Protein AF-A0A957UCE1-F1 (afdb_monomer)

Sequence (143 aa):
PIEEGKADITSLYNTIYLREQGVDPETMEAHYAGFLSEALRSIRFGPASAYGLIRSAAWNYFVEKEALVFDASVGKFHVDMEKMPQAVEDLMVTILTIEGEGDADAAKAFLDQYSYVPADLQALLDQANATVPVEFVPMYATQ

Secondary structure (DSSP, 8-state):
-HHHHHHHHHHHHHHHHHHHTTS--S-HHHHHHHHHHHHHHHHTT-TT-HHHHHHHHHHHHHHHTTSEEEETTTTEEEE-TTTHHHHHHHHHHHHHHHHHHT-HHHHHHHHHHH----HHHHHHHHHHHTTS-SS----PPP-

Radius of gyration: 16.25 Å; Cα contacts (8 Å, |Δi|>4): 138; chains: 1; bounding box: 50×40×39 Å

Structure (mmCIF, N/CA/C/O backbone):
data_AF-A0A957UCE1-F1
#
_entry.id   AF-A0A957UCE1-F1
#
loop_
_atom_site.group_PDB
_atom_site.id
_atom_site.type_symbol
_atom_site.label_atom_id
_atom_site.label_alt_id
_atom_site.label_comp_id
_atom_site.label_asym_id
_atom_site.label_entity_id
_atom_site.label_seq_id
_atom_site.pdbx_PDB_ins_code
_atom_site.Cartn_x
_atom_site.Cartn_y
_atom_site.Cartn_z
_atom_site.occupancy
_atom_site.B_iso_or_equiv
_atom_site.auth_seq_id
_atom_site.auth_comp_id
_atom_site.auth_asym_id
_atom_site.auth_atom_id
_atom_site.pdbx_PDB_model_num
ATOM 1 N N . PRO A 1 1 ? 2.264 -11.089 7.548 1.00 90.62 1 PRO A N 1
ATOM 2 C CA . PRO A 1 1 ? 1.918 -10.110 6.487 1.00 90.62 1 PRO A CA 1
ATOM 3 C C . PRO A 1 1 ? 0.779 -9.177 6.898 1.00 90.62 1 PRO A C 1
ATOM 5 O O . PRO A 1 1 ? 0.947 -7.976 6.775 1.00 90.62 1 PRO A O 1
ATOM 8 N N . ILE A 1 2 ? -0.333 -9.721 7.413 1.00 96.50 2 ILE A N 1
ATOM 9 C CA . ILE A 1 2 ? -1.522 -8.935 7.787 1.00 96.50 2 ILE A CA 1
ATOM 10 C C . ILE A 1 2 ? -1.198 -7.797 8.776 1.00 96.50 2 ILE A C 1
ATOM 12 O O . ILE A 1 2 ? -1.516 -6.660 8.456 1.00 96.50 2 ILE A O 1
ATOM 16 N N . GLU A 1 3 ? -0.461 -8.066 9.863 1.00 96.50 3 GLU A N 1
ATOM 17 C CA . GLU A 1 3 ? -0.068 -7.042 10.859 1.00 96.50 3 GLU A CA 1
ATOM 18 C C . GLU A 1 3 ? 0.635 -5.823 10.242 1.00 96.50 3 GLU A C 1
ATOM 20 O O . GLU A 1 3 ? 0.300 -4.683 10.550 1.00 96.50 3 GLU A O 1
ATOM 25 N N . GLU A 1 4 ? 1.582 -6.053 9.331 1.00 94.06 4 GLU A N 1
ATOM 26 C CA . GLU A 1 4 ? 2.282 -4.969 8.630 1.00 94.06 4 GLU A CA 1
ATOM 27 C C . GLU A 1 4 ? 1.309 -4.153 7.765 1.00 94.06 4 GLU A C 1
ATOM 29 O O . GLU A 1 4 ? 1.305 -2.925 7.798 1.00 94.06 4 GLU A O 1
ATOM 34 N N . GLY A 1 5 ? 0.407 -4.837 7.051 1.00 95.94 5 GLY A N 1
ATOM 35 C CA . GLY A 1 5 ? -0.647 -4.185 6.270 1.00 95.94 5 GLY A CA 1
ATOM 36 C C . GLY A 1 5 ? -1.597 -3.375 7.135 1.00 95.94 5 GLY A C 1
ATOM 37 O O . GLY A 1 5 ? -1.971 -2.272 6.748 1.00 95.94 5 GLY A O 1
ATOM 38 N N . LYS A 1 6 ? -1.949 -3.876 8.325 1.00 97.69 6 LYS A N 1
ATOM 39 C CA . LYS A 1 6 ? -2.739 -3.111 9.287 1.00 97.69 6 LYS A CA 1
ATOM 40 C C . LYS A 1 6 ? -2.007 -1.828 9.637 1.00 97.69 6 LYS A C 1
ATOM 42 O O . LYS A 1 6 ? -2.601 -0.759 9.520 1.00 97.69 6 LYS A O 1
ATOM 47 N N . ALA A 1 7 ? -0.754 -1.922 10.077 1.00 97.44 7 ALA A N 1
ATOM 48 C CA . ALA A 1 7 ? 0.009 -0.761 10.521 1.00 97.44 7 ALA A CA 1
ATOM 49 C C . ALA A 1 7 ? 0.073 0.312 9.423 1.00 97.44 7 ALA A C 1
ATOM 51 O O . ALA A 1 7 ? -0.219 1.481 9.673 1.00 97.44 7 ALA A O 1
ATOM 52 N N . ASP A 1 8 ? 0.352 -0.100 8.190 1.00 96.25 8 ASP A N 1
ATOM 53 C CA . ASP A 1 8 ? 0.478 0.806 7.054 1.00 96.25 8 ASP A CA 1
ATOM 54 C C . ASP A 1 8 ? -0.853 1.443 6.623 1.00 96.25 8 ASP A C 1
ATOM 56 O O . ASP A 1 8 ? -0.933 2.658 6.432 1.00 96.25 8 ASP A O 1
ATOM 60 N N . ILE A 1 9 ? -1.910 0.642 6.468 1.00 98.12 9 ILE A N 1
ATOM 61 C CA . ILE A 1 9 ? -3.209 1.124 5.980 1.00 98.12 9 ILE A CA 1
ATOM 62 C C . ILE A 1 9 ? -3.935 1.943 7.053 1.00 98.12 9 ILE A C 1
ATOM 64 O O . ILE A 1 9 ? -4.512 2.985 6.743 1.00 98.12 9 ILE A O 1
ATOM 68 N N . THR A 1 10 ? -3.854 1.537 8.325 1.00 97.94 10 THR A N 1
ATOM 69 C CA . THR A 1 10 ? -4.405 2.337 9.436 1.00 97.94 10 THR A CA 1
ATOM 70 C C . THR A 1 10 ? -3.657 3.657 9.598 1.00 97.94 10 THR A C 1
ATOM 72 O O . THR A 1 10 ? -4.288 4.673 9.874 1.00 97.94 10 THR A O 1
ATOM 75 N N . SER A 1 11 ? -2.334 3.681 9.389 1.00 96.62 11 SER A N 1
ATOM 76 C CA . SER A 1 11 ? -1.555 4.923 9.362 1.00 96.62 11 SER A CA 1
ATOM 77 C C . SER A 1 11 ? -2.073 5.865 8.274 1.00 96.62 11 SER A C 1
ATOM 79 O O . SER A 1 11 ? -2.420 7.006 8.570 1.00 96.62 11 SER A O 1
ATOM 81 N N . LEU A 1 12 ? -2.236 5.364 7.044 1.00 97.06 12 LEU A N 1
ATOM 82 C CA . LEU A 1 12 ? -2.719 6.161 5.916 1.00 97.06 12 LEU A CA 1
ATOM 83 C C . LEU A 1 12 ? -4.134 6.720 6.142 1.00 97.06 12 LEU A C 1
ATOM 85 O O . LEU A 1 12 ? -4.395 7.875 5.808 1.00 97.06 12 LEU A O 1
ATOM 89 N N . TYR A 1 13 ? -5.021 5.931 6.752 1.00 97.94 13 TYR A N 1
ATOM 90 C CA . TYR A 1 13 ? -6.354 6.376 7.159 1.00 97.94 13 TYR A CA 1
ATOM 91 C C . TYR A 1 13 ? -6.290 7.464 8.248 1.00 97.94 13 TYR A C 1
ATOM 93 O O . TYR A 1 13 ? -6.895 8.529 8.120 1.00 97.94 13 TYR A O 1
ATOM 101 N N . ASN A 1 14 ? -5.501 7.239 9.304 1.00 97.38 14 ASN A N 1
ATOM 102 C CA . ASN A 1 14 ? -5.372 8.165 10.435 1.00 97.38 14 ASN A CA 1
ATOM 103 C C . ASN A 1 14 ? -4.714 9.500 10.056 1.00 97.38 14 ASN A C 1
ATOM 105 O O . ASN A 1 14 ? -4.957 10.511 10.719 1.00 97.38 14 ASN A O 1
ATOM 109 N N . THR A 1 15 ? -3.916 9.537 8.987 1.00 96.69 15 THR A N 1
ATOM 110 C CA . THR A 1 15 ? -3.336 10.776 8.458 1.00 96.69 15 THR A CA 1
ATOM 111 C C . THR A 1 15 ? -4.406 11.821 8.144 1.00 96.69 15 THR A C 1
ATOM 113 O O . THR A 1 15 ? -4.185 13.001 8.407 1.00 96.69 15 THR A O 1
ATOM 116 N N . ILE A 1 16 ? -5.594 11.419 7.675 1.00 93.12 16 ILE A N 1
ATOM 117 C CA . ILE A 1 16 ? -6.709 12.347 7.420 1.00 93.12 16 ILE A CA 1
ATOM 118 C C . ILE A 1 16 ? -7.048 13.130 8.695 1.00 93.12 16 ILE A C 1
ATOM 120 O O . ILE A 1 16 ? -7.048 14.362 8.687 1.00 93.12 16 ILE A O 1
ATOM 124 N N . TYR A 1 17 ? -7.210 12.422 9.814 1.00 94.25 17 TYR A N 1
ATOM 125 C CA . TYR A 1 17 ? -7.489 13.033 11.110 1.00 94.25 17 TYR A CA 1
ATOM 126 C C . TYR A 1 17 ? -6.362 13.969 11.568 1.00 94.25 17 TYR A C 1
ATOM 128 O O . TYR A 1 17 ? -6.624 15.092 11.997 1.00 94.25 17 TYR A O 1
ATOM 136 N N . LEU A 1 18 ? -5.094 13.556 11.449 1.00 96.88 18 LEU A N 1
ATOM 137 C CA . LEU A 1 18 ? -3.956 14.392 11.864 1.00 96.88 18 LEU A CA 1
ATOM 138 C C . LEU A 1 18 ? -3.900 15.727 11.108 1.00 96.88 18 LEU A C 1
ATOM 140 O O . LEU A 1 18 ? -3.545 16.757 11.691 1.00 96.88 18 LEU A O 1
ATOM 144 N N . ARG A 1 19 ? -4.303 15.736 9.837 1.00 94.69 19 ARG A N 1
ATOM 145 C CA . ARG A 1 19 ? -4.399 16.961 9.034 1.00 94.69 19 ARG A CA 1
ATOM 146 C C . ARG A 1 19 ? -5.555 17.846 9.464 1.00 94.69 19 ARG A C 1
ATOM 148 O O . ARG A 1 19 ? -5.386 19.057 9.550 1.00 94.69 19 ARG A O 1
ATOM 155 N N . GLU A 1 20 ? -6.719 17.263 9.743 1.00 93.94 20 GLU A N 1
ATOM 156 C CA . GLU A 1 20 ? -7.882 18.007 10.245 1.00 93.94 20 GLU A CA 1
ATOM 157 C C . GLU A 1 20 ? -7.574 18.702 11.576 1.00 93.94 20 GLU A C 1
ATOM 159 O O . GLU A 1 20 ? -8.060 19.802 11.830 1.00 93.94 20 GLU A O 1
ATOM 164 N N . GLN A 1 21 ? -6.708 18.098 12.396 1.00 97.31 21 GLN A N 1
ATOM 165 C CA . GLN A 1 21 ? -6.204 18.704 13.630 1.00 97.31 21 GLN A CA 1
ATOM 166 C C . GLN A 1 21 ? -5.062 19.716 13.409 1.00 97.31 21 GLN A C 1
ATOM 168 O O . GLN A 1 21 ? -4.574 20.307 14.371 1.00 97.31 21 GLN A O 1
ATOM 173 N N . GLY A 1 22 ? -4.611 19.924 12.168 1.00 96.38 22 GLY A N 1
ATOM 174 C CA . GLY A 1 22 ? -3.510 20.830 11.830 1.00 96.38 22 GLY A CA 1
ATOM 175 C C . GLY A 1 22 ? -2.128 20.359 12.298 1.00 96.38 22 GLY A C 1
ATOM 176 O O . GLY A 1 22 ? -1.205 21.168 12.360 1.00 96.38 22 GLY A O 1
ATOM 177 N N . VAL A 1 23 ? -1.981 19.076 12.652 1.00 97.62 23 VAL A N 1
ATOM 178 C CA . VAL A 1 23 ? -0.705 18.479 13.088 1.00 97.62 23 VAL A CA 1
ATOM 179 C C . VAL A 1 23 ? 0.185 18.160 11.889 1.00 97.62 23 VAL A C 1
ATOM 181 O O . VAL A 1 23 ? 1.402 18.322 11.962 1.00 97.62 23 VAL A O 1
ATOM 184 N N . ASP A 1 24 ? -0.428 17.722 10.792 1.00 95.69 24 ASP A N 1
ATOM 185 C CA . ASP A 1 24 ? 0.257 17.362 9.557 1.00 95.69 24 ASP A CA 1
ATOM 186 C C . ASP A 1 24 ? -0.025 18.393 8.444 1.00 95.69 24 ASP A C 1
ATOM 188 O O . ASP A 1 24 ? -1.179 18.524 8.017 1.00 95.69 24 ASP A O 1
ATOM 192 N N . PRO A 1 25 ? 0.998 19.135 7.976 1.00 94.94 25 PRO A N 1
ATOM 193 C CA . PRO A 1 25 ? 0.842 20.166 6.955 1.00 94.94 25 PRO A CA 1
ATOM 194 C C . PRO A 1 25 ? 0.867 19.638 5.511 1.00 94.94 25 PRO A C 1
ATOM 196 O O . PRO A 1 25 ? 0.617 20.423 4.595 1.00 94.94 25 PRO A O 1
ATOM 199 N N . GLU A 1 26 ? 1.199 18.363 5.277 1.00 96.44 26 GLU A N 1
ATOM 200 C CA . GLU A 1 26 ? 1.351 17.810 3.923 1.00 96.44 26 GLU A CA 1
ATOM 201 C C . GLU A 1 26 ? 0.007 17.671 3.190 1.00 96.44 26 GLU A C 1
ATOM 203 O O . GLU A 1 26 ? -1.042 18.044 3.711 1.00 96.44 26 GLU A O 1
ATOM 208 N N . THR A 1 27 ? -0.026 17.132 1.965 1.00 96.12 27 THR A N 1
ATOM 209 C CA . THR A 1 27 ? -1.269 16.806 1.217 1.00 96.12 27 THR A CA 1
ATOM 210 C C . THR A 1 27 ? -1.567 15.302 1.221 1.00 96.12 27 THR A C 1
ATOM 212 O O . THR A 1 27 ? -0.650 14.496 1.342 1.00 96.12 27 THR A O 1
ATOM 215 N N . MET A 1 28 ? -2.844 14.891 1.118 1.00 96.19 28 MET A N 1
ATOM 216 C CA . MET A 1 28 ? -3.166 13.454 1.067 1.00 96.19 28 MET A CA 1
ATOM 217 C C . MET A 1 28 ? -2.582 12.830 -0.199 1.00 96.19 28 MET A C 1
ATOM 219 O O . MET A 1 28 ? -2.127 11.696 -0.165 1.00 96.19 28 MET A O 1
ATOM 223 N N . GLU A 1 29 ? -2.510 13.606 -1.282 1.00 96.19 29 GLU A N 1
ATOM 224 C CA . GLU A 1 29 ? -1.812 13.230 -2.508 1.00 96.19 29 GLU A CA 1
ATOM 225 C C . GLU A 1 29 ? -0.339 12.886 -2.244 1.00 96.19 29 GLU A C 1
ATOM 227 O O . GLU A 1 29 ? 0.126 11.836 -2.682 1.00 96.19 29 GLU A O 1
ATOM 232 N N . ALA A 1 30 ? 0.381 13.710 -1.473 1.00 96.81 30 ALA A N 1
ATOM 233 C CA . ALA A 1 30 ? 1.769 13.432 -1.101 1.00 96.81 30 ALA A CA 1
ATOM 234 C C . ALA A 1 30 ? 1.900 12.141 -0.276 1.00 96.81 30 ALA A C 1
ATOM 236 O O . ALA A 1 30 ? 2.802 11.341 -0.527 1.00 96.81 30 ALA A O 1
ATOM 237 N N . HIS A 1 31 ? 0.975 11.894 0.656 1.00 97.69 31 HIS A N 1
ATOM 238 C CA . HIS A 1 31 ? 0.949 10.655 1.442 1.00 97.69 31 HIS A CA 1
ATOM 239 C C . HIS A 1 31 ? 0.662 9.420 0.592 1.00 97.69 31 HIS A C 1
ATOM 241 O O . HIS A 1 31 ? 1.366 8.420 0.719 1.00 97.69 31 HIS A O 1
ATOM 247 N N . TYR A 1 32 ? -0.310 9.487 -0.320 1.00 98.06 32 TYR A N 1
ATOM 248 C CA . TYR A 1 32 ? -0.599 8.393 -1.250 1.00 98.06 32 TYR A CA 1
ATOM 249 C C . TYR A 1 32 ? 0.579 8.124 -2.188 1.00 98.06 32 TYR A C 1
ATOM 251 O O . TYR A 1 32 ? 0.984 6.974 -2.360 1.00 98.06 32 TYR A O 1
ATOM 259 N N . ALA A 1 33 ? 1.184 9.173 -2.749 1.00 96.38 33 ALA A N 1
ATOM 260 C CA . ALA A 1 33 ? 2.367 9.043 -3.592 1.00 96.38 33 ALA A CA 1
ATOM 261 C C . ALA A 1 33 ? 3.550 8.432 -2.822 1.00 96.38 33 ALA A C 1
ATOM 263 O O . ALA A 1 33 ? 4.243 7.558 -3.350 1.00 96.38 33 ALA A O 1
ATOM 264 N N . GLY A 1 34 ? 3.761 8.846 -1.569 1.00 97.06 34 GLY A N 1
ATOM 265 C CA . GLY A 1 34 ? 4.780 8.292 -0.678 1.00 97.06 34 GLY A CA 1
ATOM 266 C C . GLY A 1 34 ? 4.547 6.813 -0.375 1.00 97.06 34 GLY A C 1
ATOM 267 O O . GLY A 1 34 ? 5.453 6.002 -0.567 1.00 97.06 34 GLY A O 1
ATOM 268 N N . PHE A 1 35 ? 3.321 6.446 0.005 1.00 97.56 35 PHE A N 1
ATOM 269 C CA . PHE A 1 35 ? 2.916 5.061 0.247 1.00 97.56 35 PHE A CA 1
ATOM 270 C C . PHE A 1 35 ? 3.165 4.172 -0.978 1.00 97.56 35 PHE A C 1
ATOM 272 O O . PHE A 1 35 ? 3.769 3.109 -0.863 1.00 97.56 35 PHE A O 1
ATOM 279 N N . LEU A 1 36 ? 2.739 4.608 -2.168 1.00 97.31 36 LEU A N 1
ATOM 280 C CA . LEU A 1 36 ? 2.892 3.831 -3.403 1.00 97.31 36 LEU A CA 1
ATOM 281 C C . LEU A 1 36 ? 4.358 3.730 -3.841 1.00 97.31 36 LEU A C 1
ATOM 283 O O . LEU A 1 36 ? 4.796 2.681 -4.315 1.00 97.31 36 LEU A O 1
ATOM 287 N N . SER A 1 37 ? 5.141 4.791 -3.641 1.00 94.75 37 SER A N 1
ATOM 288 C CA . SER A 1 37 ? 6.584 4.770 -3.902 1.00 94.75 37 SER A CA 1
ATOM 289 C C . SER A 1 37 ? 7.309 3.789 -2.973 1.00 94.75 37 SER A C 1
ATOM 291 O O . SER A 1 37 ? 8.183 3.043 -3.417 1.00 94.75 37 SER A O 1
ATOM 293 N N . GLU A 1 38 ? 6.922 3.746 -1.696 1.00 95.50 38 GLU A N 1
ATOM 294 C CA . GLU A 1 38 ? 7.426 2.773 -0.724 1.00 95.50 38 GLU A CA 1
ATOM 295 C C . GLU A 1 38 ? 7.001 1.347 -1.100 1.00 95.50 38 GLU A C 1
ATOM 297 O O . GLU A 1 38 ? 7.839 0.444 -1.109 1.00 95.50 38 GLU A O 1
ATOM 302 N N . ALA A 1 39 ? 5.748 1.152 -1.523 1.00 96.56 39 ALA A N 1
ATOM 303 C CA . ALA A 1 39 ? 5.246 -0.140 -1.976 1.00 96.56 39 ALA A CA 1
ATOM 304 C C . ALA A 1 39 ? 6.081 -0.693 -3.142 1.00 96.56 39 ALA A C 1
ATOM 306 O O . ALA A 1 39 ? 6.532 -1.836 -3.078 1.00 96.56 39 ALA A O 1
ATOM 307 N N . LEU A 1 40 ? 6.386 0.120 -4.162 1.00 95.88 40 LEU A N 1
ATOM 308 C CA . LEU A 1 40 ? 7.259 -0.290 -5.272 1.00 95.88 40 LEU A CA 1
ATOM 309 C C . LEU A 1 40 ? 8.636 -0.760 -4.793 1.00 95.88 40 LEU A C 1
ATOM 311 O O . LEU A 1 40 ? 9.185 -1.715 -5.336 1.00 95.88 40 LEU A O 1
ATOM 315 N N . ARG A 1 41 ? 9.208 -0.116 -3.772 1.00 95.75 41 ARG A N 1
ATOM 316 C CA . ARG A 1 41 ? 10.481 -0.538 -3.175 1.00 95.75 41 ARG A CA 1
ATOM 317 C C . ARG A 1 41 ? 10.329 -1.867 -2.434 1.00 95.75 41 ARG A C 1
ATOM 319 O O . ARG A 1 41 ? 11.096 -2.792 -2.684 1.00 95.75 41 ARG A O 1
ATOM 326 N N . SER A 1 42 ? 9.328 -1.980 -1.571 1.00 95.88 42 SER A N 1
ATOM 327 C CA . SER A 1 42 ? 9.129 -3.141 -0.700 1.00 95.88 42 SER A CA 1
ATOM 328 C C . SER A 1 42 ? 8.716 -4.409 -1.443 1.00 95.88 42 SER A C 1
ATOM 330 O O . SER A 1 42 ? 9.116 -5.510 -1.065 1.00 95.88 42 SER A O 1
ATOM 332 N N . ILE A 1 43 ? 7.995 -4.285 -2.557 1.00 97.12 43 ILE A N 1
ATOM 333 C CA . ILE A 1 43 ? 7.661 -5.424 -3.424 1.00 97.12 43 ILE A CA 1
ATOM 334 C C . ILE A 1 43 ? 8.930 -6.021 -4.058 1.00 97.12 43 ILE A C 1
ATOM 336 O O . ILE A 1 43 ? 9.020 -7.235 -4.248 1.00 97.12 43 ILE A O 1
ATOM 340 N N . ARG A 1 44 ? 9.976 -5.212 -4.289 1.00 96.81 44 ARG A N 1
ATOM 341 C CA . ARG A 1 44 ? 11.272 -5.678 -4.825 1.00 96.81 44 ARG A CA 1
ATOM 342 C C . ARG A 1 44 ? 12.078 -6.518 -3.833 1.00 96.81 44 ARG A C 1
ATOM 344 O O . ARG A 1 44 ? 13.050 -7.145 -4.245 1.00 96.81 44 ARG A O 1
ATOM 351 N N . PHE A 1 45 ? 11.671 -6.600 -2.563 1.00 94.12 45 PHE A N 1
ATOM 352 C CA . PHE A 1 45 ? 12.204 -7.603 -1.632 1.00 94.12 45 PHE A CA 1
ATOM 353 C C . PHE A 1 45 ? 11.820 -9.036 -2.026 1.00 94.12 45 PHE A C 1
ATOM 355 O O . PHE A 1 45 ? 12.449 -9.993 -1.574 1.00 94.12 45 PHE A O 1
ATOM 362 N N . GLY A 1 46 ? 10.815 -9.187 -2.892 1.00 88.31 46 GLY A N 1
ATOM 363 C CA . GLY A 1 46 ? 10.417 -10.458 -3.472 1.00 88.31 46 GLY A CA 1
ATOM 364 C C . GLY A 1 46 ? 9.422 -11.251 -2.617 1.00 88.31 46 GLY A C 1
ATOM 365 O O . GLY A 1 46 ? 9.060 -10.852 -1.507 1.00 88.31 46 GLY A O 1
ATOM 366 N N . PRO A 1 47 ? 8.979 -12.414 -3.123 1.00 84.88 47 PRO A N 1
ATOM 367 C CA . PRO A 1 47 ? 7.830 -13.151 -2.590 1.00 84.88 47 PRO A CA 1
ATOM 368 C C . PRO A 1 47 ? 8.070 -13.796 -1.217 1.00 84.88 47 PRO A C 1
ATOM 370 O O . PRO A 1 47 ? 7.120 -14.202 -0.557 1.00 84.88 47 PRO A O 1
ATOM 373 N N . ALA A 1 48 ? 9.325 -13.896 -0.767 1.00 89.69 48 ALA A N 1
ATOM 374 C CA . ALA A 1 48 ? 9.655 -14.373 0.578 1.00 89.69 48 ALA A CA 1
ATOM 375 C C . ALA A 1 48 ? 9.457 -13.293 1.661 1.00 89.69 48 ALA A C 1
ATOM 377 O O . ALA A 1 48 ? 9.465 -13.605 2.852 1.00 89.69 48 ALA A O 1
ATOM 378 N N . SER A 1 49 ? 9.295 -12.026 1.267 1.00 93.06 49 SER A N 1
ATOM 379 C CA . SER A 1 49 ? 9.083 -10.917 2.190 1.00 93.06 49 SER A CA 1
ATOM 380 C C . SER A 1 49 ? 7.609 -10.799 2.557 1.00 93.06 49 SER A C 1
ATOM 382 O O . SER A 1 49 ? 6.770 -10.490 1.712 1.00 93.06 49 SER A O 1
ATOM 384 N N . ALA A 1 50 ? 7.295 -10.959 3.845 1.00 92.06 50 ALA A N 1
ATOM 385 C CA . ALA A 1 50 ? 5.957 -10.677 4.363 1.00 92.06 50 ALA A CA 1
ATOM 386 C C . ALA A 1 50 ? 5.508 -9.239 4.047 1.00 92.06 50 ALA A C 1
ATOM 388 O O . ALA A 1 50 ? 4.320 -9.014 3.816 1.00 92.06 50 ALA A O 1
ATOM 389 N N . TYR A 1 51 ? 6.461 -8.304 3.999 1.00 93.56 51 TYR A N 1
ATOM 390 C CA . TYR A 1 51 ? 6.215 -6.905 3.674 1.00 93.56 51 TYR A CA 1
ATOM 391 C C . TYR A 1 51 ? 5.945 -6.703 2.177 1.00 93.56 51 TYR A C 1
ATOM 393 O O . TYR A 1 51 ? 4.971 -6.062 1.798 1.00 93.56 51 TYR A O 1
ATOM 401 N N . GLY A 1 52 ? 6.725 -7.345 1.303 1.00 95.31 52 GLY A N 1
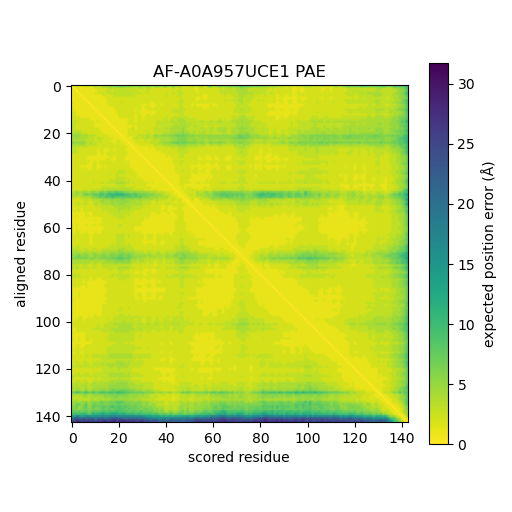ATOM 402 C CA . GLY A 1 52 ? 6.475 -7.314 -0.144 1.00 95.31 52 GLY A CA 1
ATOM 403 C C . GLY A 1 52 ? 5.117 -7.915 -0.530 1.00 95.31 52 GLY A C 1
ATOM 404 O O . GLY A 1 52 ? 4.407 -7.359 -1.370 1.00 95.31 52 GLY A O 1
ATOM 405 N N . LEU A 1 53 ? 4.713 -9.009 0.127 1.00 96.06 53 LEU A N 1
ATOM 406 C CA . LEU A 1 53 ? 3.418 -9.663 -0.104 1.00 96.06 53 LEU A CA 1
ATOM 407 C C . LEU A 1 53 ? 2.233 -8.764 0.262 1.00 96.06 53 LEU A C 1
ATOM 409 O O . LEU A 1 53 ? 1.275 -8.670 -0.508 1.00 96.06 53 LEU A O 1
ATOM 413 N N . ILE A 1 54 ? 2.286 -8.105 1.423 1.00 96.69 54 ILE A N 1
ATOM 414 C CA . ILE A 1 54 ? 1.181 -7.249 1.865 1.00 96.69 54 ILE A CA 1
ATOM 415 C C . ILE A 1 54 ? 1.130 -5.929 1.085 1.00 96.69 54 ILE A C 1
ATOM 417 O O . ILE A 1 54 ? 0.043 -5.442 0.785 1.00 96.69 54 ILE A O 1
ATOM 421 N N . ARG A 1 55 ? 2.284 -5.395 0.657 1.00 97.38 55 ARG A N 1
ATOM 422 C CA . ARG A 1 55 ? 2.349 -4.235 -0.245 1.00 97.38 55 ARG A CA 1
ATOM 423 C C . ARG A 1 55 ? 1.777 -4.544 -1.627 1.00 97.38 55 ARG A C 1
ATOM 425 O O . ARG A 1 55 ? 1.031 -3.727 -2.158 1.00 97.38 55 ARG A O 1
ATOM 432 N N . SER A 1 56 ? 2.054 -5.732 -2.170 1.00 97.69 56 SER A N 1
ATOM 433 C CA . SER A 1 56 ? 1.417 -6.205 -3.412 1.00 97.69 56 SER A CA 1
ATOM 434 C C . SER A 1 56 ? -0.097 -6.340 -3.234 1.00 97.69 56 SER A C 1
ATOM 436 O O . SER A 1 56 ? -0.857 -5.921 -4.102 1.00 97.69 56 SER A O 1
ATOM 438 N N . ALA A 1 57 ? -0.537 -6.838 -2.071 1.00 98.19 57 ALA A N 1
ATOM 439 C CA . ALA A 1 57 ? -1.956 -6.963 -1.764 1.00 98.19 57 ALA A CA 1
ATOM 440 C C . ALA A 1 57 ? -2.681 -5.612 -1.725 1.00 98.19 57 ALA A C 1
ATOM 442 O O . ALA A 1 57 ? -3.707 -5.457 -2.382 1.00 98.19 57 ALA A O 1
ATOM 443 N N . ALA A 1 58 ? -2.124 -4.620 -1.026 1.00 98.38 58 ALA A N 1
ATOM 444 C CA . ALA A 1 58 ? -2.681 -3.268 -1.006 1.00 98.38 58 ALA A CA 1
ATOM 445 C C . ALA A 1 58 ? -2.709 -2.637 -2.408 1.00 98.38 58 ALA A C 1
ATOM 447 O O . ALA A 1 58 ? -3.720 -2.058 -2.798 1.00 98.38 58 ALA A O 1
ATOM 448 N N . TRP A 1 59 ? -1.634 -2.799 -3.191 1.00 98.50 59 TRP A N 1
ATOM 449 C CA . TRP A 1 59 ? -1.570 -2.308 -4.570 1.00 98.50 59 TRP A CA 1
ATOM 450 C C . TRP A 1 59 ? -2.710 -2.870 -5.423 1.00 98.50 59 TRP A C 1
ATOM 452 O O . TRP A 1 59 ? -3.471 -2.112 -6.020 1.00 98.50 59 TRP A O 1
ATOM 462 N N . ASN A 1 60 ? -2.861 -4.196 -5.447 1.00 98.56 60 ASN A N 1
ATOM 463 C CA . ASN A 1 60 ? -3.887 -4.859 -6.249 1.00 98.56 60 ASN A CA 1
ATOM 464 C C . ASN A 1 60 ? -5.301 -4.562 -5.7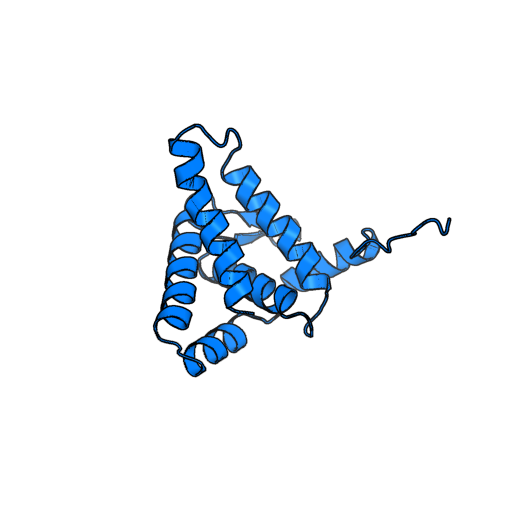46 1.00 98.56 60 ASN A C 1
ATOM 466 O O . ASN A 1 60 ? -6.207 -4.411 -6.561 1.00 98.56 60 ASN A O 1
ATOM 470 N N . TYR A 1 61 ? -5.490 -4.415 -4.433 1.00 98.75 61 TYR A N 1
ATOM 471 C CA . TYR A 1 61 ? -6.762 -3.972 -3.871 1.00 98.75 61 TYR A CA 1
ATOM 472 C C . TYR A 1 61 ? -7.141 -2.579 -4.392 1.00 98.75 61 TYR A C 1
ATOM 474 O O . TYR A 1 61 ? -8.259 -2.373 -4.853 1.00 98.75 61 TYR A O 1
ATOM 482 N N . PHE A 1 62 ? -6.206 -1.623 -4.399 1.00 98.81 62 PHE A N 1
ATOM 483 C CA . PHE A 1 62 ? -6.471 -0.285 -4.936 1.00 98.81 62 PHE A CA 1
ATOM 484 C C . PHE A 1 62 ? -6.727 -0.286 -6.443 1.00 98.81 62 PHE A C 1
ATOM 486 O O . PHE A 1 62 ? -7.543 0.507 -6.911 1.00 98.81 62 PHE A O 1
ATOM 493 N N . VAL A 1 63 ? -6.091 -1.187 -7.194 1.00 98.56 63 VAL A N 1
ATOM 494 C CA . VAL A 1 63 ? -6.411 -1.396 -8.614 1.00 98.56 63 VAL A CA 1
ATOM 495 C C . VAL A 1 63 ? -7.830 -1.939 -8.783 1.00 98.56 63 VAL A C 1
ATOM 497 O O . VAL A 1 63 ? -8.587 -1.406 -9.590 1.00 98.56 63 VAL A O 1
ATOM 500 N N . GLU A 1 64 ? -8.229 -2.943 -7.995 1.00 98.56 64 GLU A N 1
ATOM 501 C CA . GLU A 1 64 ? -9.587 -3.506 -8.031 1.00 98.56 64 GLU A CA 1
ATOM 502 C C . GLU A 1 64 ? -10.654 -2.453 -7.691 1.00 98.56 64 GLU A C 1
ATOM 504 O O . GLU A 1 64 ? -11.712 -2.415 -8.317 1.00 98.56 64 GLU A O 1
ATOM 509 N N . LYS A 1 65 ? -10.369 -1.562 -6.735 1.00 98.62 65 LYS A N 1
ATOM 510 C CA . LYS A 1 65 ? -11.255 -0.445 -6.366 1.00 98.62 65 LYS A CA 1
ATOM 511 C C . LYS A 1 65 ? -11.204 0.739 -7.331 1.00 98.62 65 LYS A C 1
ATOM 513 O O . LYS A 1 65 ? -11.839 1.755 -7.062 1.00 98.62 65 LYS A O 1
ATOM 518 N N . GLU A 1 66 ? -10.443 0.635 -8.421 1.00 98.50 66 GLU A N 1
ATOM 519 C CA . GLU A 1 66 ? -10.193 1.720 -9.376 1.00 98.50 66 GLU A CA 1
ATOM 520 C C . GLU A 1 66 ? -9.600 2.986 -8.724 1.00 98.50 66 GLU A C 1
ATOM 522 O O . GLU A 1 66 ? -9.648 4.067 -9.301 1.00 98.50 66 GLU A O 1
ATOM 527 N N . ALA A 1 67 ? -9.040 2.858 -7.519 1.00 98.62 67 ALA A N 1
ATOM 528 C CA . ALA A 1 67 ? -8.350 3.925 -6.804 1.00 98.62 67 ALA A CA 1
ATOM 529 C C . ALA A 1 67 ? -6.921 4.125 -7.330 1.00 98.62 67 ALA A C 1
ATOM 531 O O . ALA A 1 67 ? -6.358 5.215 -7.239 1.00 98.62 67 ALA A O 1
ATOM 532 N N . LEU A 1 68 ? -6.334 3.070 -7.893 1.00 98.44 68 LEU A N 1
ATOM 533 C CA . LEU A 1 68 ? -5.039 3.090 -8.553 1.00 98.44 68 LEU A CA 1
ATOM 534 C C . LEU A 1 68 ? -5.205 2.574 -9.982 1.00 98.44 68 LEU A C 1
ATOM 536 O O . LEU A 1 68 ? -5.509 1.407 -10.196 1.00 98.44 68 LEU A O 1
ATOM 540 N N . VAL A 1 69 ? -5.011 3.436 -10.974 1.00 98.00 69 VAL A N 1
ATOM 541 C CA . VAL A 1 69 ? -5.373 3.132 -12.363 1.00 98.00 69 VAL A CA 1
ATOM 542 C C . VAL A 1 69 ? -4.130 3.106 -13.239 1.00 98.00 69 VAL A C 1
ATOM 544 O O . VAL A 1 69 ? -3.345 4.055 -13.255 1.00 98.00 69 VAL A O 1
ATOM 547 N N . PHE A 1 70 ? -3.950 2.023 -13.993 1.00 96.75 70 PHE A N 1
ATOM 548 C CA . PHE A 1 70 ? -2.866 1.913 -14.963 1.00 96.75 70 PHE A CA 1
ATOM 549 C C . PHE A 1 70 ? -3.193 2.682 -16.249 1.00 96.75 70 PHE A C 1
ATOM 551 O O . PHE A 1 70 ? -4.171 2.392 -16.937 1.00 96.75 70 PHE A O 1
ATOM 558 N N . ASP A 1 71 ? -2.342 3.640 -16.606 1.00 95.31 71 ASP A N 1
ATOM 559 C CA . ASP A 1 71 ? -2.356 4.322 -17.894 1.00 95.31 71 ASP A CA 1
ATOM 560 C C . ASP A 1 71 ? -1.351 3.653 -18.841 1.00 95.31 71 ASP A C 1
ATOM 562 O O . ASP A 1 71 ? -0.137 3.883 -18.789 1.00 95.31 71 ASP A O 1
ATOM 566 N N . ALA A 1 72 ? -1.882 2.830 -19.747 1.00 92.88 72 ALA A N 1
ATOM 567 C CA . ALA A 1 72 ? -1.098 2.104 -20.739 1.00 92.88 72 ALA A CA 1
ATOM 568 C C . ALA A 1 72 ? -0.409 3.014 -21.773 1.00 92.88 72 ALA A C 1
ATOM 570 O O . ALA A 1 72 ? 0.554 2.584 -22.405 1.00 92.88 72 ALA A O 1
ATOM 571 N N . SER A 1 73 ? -0.872 4.256 -21.961 1.00 93.75 73 SER A N 1
ATOM 572 C CA . SER A 1 73 ? -0.280 5.184 -22.934 1.00 93.75 73 SER A CA 1
ATOM 573 C C . SER A 1 73 ? 1.087 5.705 -22.485 1.00 93.75 73 SER A C 1
ATOM 575 O O . SER A 1 73 ? 1.960 5.954 -23.318 1.00 93.75 73 SER A O 1
ATOM 577 N N . VAL A 1 74 ? 1.288 5.817 -21.169 1.00 92.38 74 VAL A N 1
ATOM 578 C CA . VAL A 1 74 ? 2.545 6.268 -20.553 1.00 92.38 74 VAL A CA 1
ATOM 579 C C . VAL A 1 74 ? 3.246 5.175 -19.743 1.00 92.38 74 VAL A C 1
ATOM 581 O O . VAL A 1 74 ? 4.374 5.386 -19.299 1.00 92.38 74 VAL A O 1
ATOM 584 N N . GLY A 1 75 ? 2.603 4.020 -19.549 1.00 90.25 75 GLY A N 1
ATOM 585 C CA . GLY A 1 75 ? 3.143 2.885 -18.802 1.00 90.25 75 GLY A CA 1
ATOM 586 C C . GLY A 1 75 ? 3.306 3.168 -17.307 1.00 90.25 75 GLY A C 1
ATOM 587 O O . GLY A 1 75 ? 4.296 2.745 -16.712 1.00 90.25 75 GLY A O 1
ATOM 588 N N . LYS A 1 76 ? 2.380 3.926 -16.707 1.00 92.06 76 LYS A N 1
ATOM 589 C CA . LYS A 1 76 ? 2.426 4.333 -15.291 1.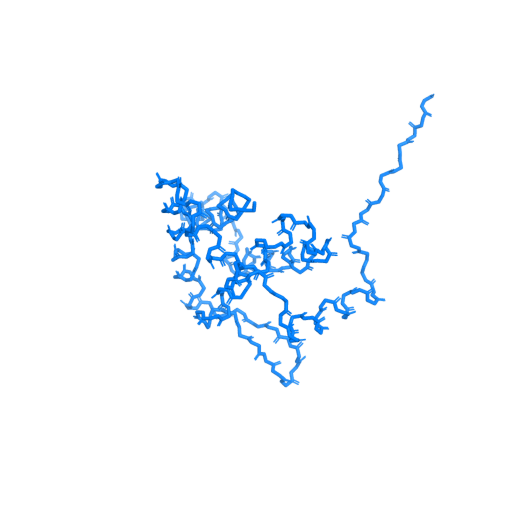00 92.06 76 LYS A CA 1
ATOM 590 C C . LYS A 1 76 ? 1.062 4.197 -14.634 1.00 92.06 76 LYS A C 1
ATOM 592 O O . LYS A 1 76 ? 0.048 4.204 -15.318 1.00 92.06 76 LYS A O 1
ATOM 597 N N . PHE A 1 77 ? 1.043 4.136 -13.307 1.00 95.62 77 PHE A N 1
ATOM 598 C CA . PHE A 1 77 ? -0.194 4.226 -12.537 1.00 95.62 77 PHE A CA 1
ATOM 599 C C . PHE A 1 77 ? -0.442 5.663 -12.080 1.00 95.62 77 PHE A C 1
ATOM 601 O O . PHE A 1 77 ? 0.507 6.407 -11.820 1.00 95.62 77 PHE A O 1
ATOM 608 N N . HIS A 1 78 ? -1.712 6.031 -11.960 1.00 95.75 78 HIS A N 1
ATOM 609 C CA . HIS A 1 78 ? -2.156 7.272 -11.338 1.00 95.75 78 HIS A CA 1
ATOM 610 C C . HIS A 1 78 ? -3.152 6.984 -10.218 1.00 95.75 78 HIS A C 1
ATOM 612 O O . HIS A 1 78 ? -3.865 5.980 -10.243 1.00 95.75 78 HIS A O 1
ATOM 618 N N . VAL A 1 79 ? -3.173 7.871 -9.227 1.00 97.88 79 VAL A N 1
ATOM 619 C CA . VAL A 1 79 ? -4.109 7.808 -8.105 1.00 97.88 79 VAL A CA 1
ATOM 620 C C . VAL A 1 79 ? -5.395 8.522 -8.498 1.00 97.88 79 VAL A C 1
ATOM 622 O O . VAL A 1 79 ? -5.356 9.684 -8.905 1.00 97.88 79 VAL A O 1
ATOM 625 N N . ASP A 1 80 ? -6.527 7.845 -8.345 1.00 98.19 80 ASP A N 1
ATOM 626 C CA . ASP A 1 80 ? -7.839 8.481 -8.348 1.00 98.19 80 ASP A CA 1
ATOM 627 C C . ASP A 1 80 ? -8.095 9.060 -6.947 1.00 98.19 80 ASP A C 1
ATOM 629 O O . ASP A 1 80 ? -8.343 8.339 -5.977 1.00 98.19 80 ASP A O 1
ATOM 633 N N . MET A 1 81 ? -7.983 10.385 -6.833 1.00 97.12 81 MET A N 1
ATOM 634 C CA . MET A 1 81 ? -8.095 11.096 -5.555 1.00 97.12 81 MET A CA 1
ATOM 635 C C . MET A 1 81 ? -9.517 11.111 -4.983 1.00 97.12 81 MET A C 1
ATOM 637 O O . MET A 1 81 ? -9.677 11.397 -3.797 1.00 97.12 81 MET A O 1
ATOM 641 N N . GLU A 1 82 ? -10.535 10.802 -5.790 1.00 97.75 82 GLU A N 1
ATOM 642 C CA . GLU A 1 82 ? -11.917 10.687 -5.323 1.00 97.75 82 GLU A CA 1
ATOM 643 C C . GLU A 1 82 ? -12.169 9.302 -4.715 1.00 97.75 82 GLU A C 1
ATOM 645 O O . GLU A 1 82 ? -12.844 9.191 -3.692 1.00 97.75 82 GLU A O 1
ATOM 650 N N . LYS A 1 83 ? -11.586 8.247 -5.301 1.00 98.50 83 LYS A N 1
ATOM 651 C CA . LYS A 1 83 ? -11.795 6.853 -4.873 1.00 98.50 83 LYS A CA 1
ATOM 652 C C . LYS A 1 83 ? -10.813 6.361 -3.814 1.00 98.50 83 LYS A C 1
ATOM 654 O O . LYS A 1 83 ? -11.174 5.510 -3.000 1.00 98.50 83 LYS A O 1
ATOM 659 N N . MET A 1 84 ? -9.582 6.877 -3.799 1.00 98.31 84 MET A N 1
ATOM 660 C CA . MET A 1 84 ? -8.536 6.411 -2.881 1.00 98.31 84 MET A CA 1
ATOM 661 C C . MET A 1 84 ? -8.924 6.483 -1.393 1.00 98.31 84 MET A C 1
ATOM 663 O O . MET A 1 84 ? -8.677 5.496 -0.701 1.00 98.31 84 MET A O 1
ATOM 667 N N . PRO A 1 85 ? -9.569 7.552 -0.876 1.00 97.69 85 PRO A N 1
ATOM 668 C CA . PRO A 1 85 ? -9.962 7.598 0.534 1.00 97.69 85 PRO A CA 1
ATOM 669 C C . PRO A 1 85 ? -10.862 6.425 0.949 1.00 97.69 85 PRO A C 1
ATOM 671 O O . PRO A 1 85 ? -10.582 5.767 1.950 1.00 97.69 85 PRO A O 1
ATOM 674 N N . GLN A 1 86 ? -11.885 6.111 0.145 1.00 98.44 86 GLN A N 1
ATOM 675 C CA . GLN A 1 86 ? -12.790 4.994 0.427 1.00 98.44 86 GLN A CA 1
ATOM 676 C C . GLN A 1 86 ? -12.070 3.649 0.310 1.00 98.44 86 GLN A C 1
ATOM 678 O O . GLN A 1 86 ? -12.255 2.776 1.149 1.00 98.44 86 GLN A O 1
ATOM 683 N N . ALA A 1 87 ? -11.208 3.477 -0.697 1.00 98.69 87 ALA A N 1
ATOM 684 C CA . ALA A 1 87 ? -10.460 2.234 -0.866 1.00 98.69 87 ALA A CA 1
ATOM 685 C C . ALA A 1 87 ? -9.502 1.961 0.310 1.00 98.69 87 ALA A C 1
ATOM 687 O O . ALA A 1 87 ? -9.338 0.810 0.716 1.00 98.69 87 ALA A O 1
ATOM 688 N N . VAL A 1 88 ? -8.888 3.007 0.875 1.00 98.62 88 VAL A N 1
ATOM 689 C CA . VAL A 1 88 ? -8.057 2.913 2.086 1.00 98.62 88 VAL A CA 1
ATOM 690 C C . VAL A 1 88 ? -8.900 2.524 3.300 1.00 98.62 88 VAL A C 1
ATOM 692 O O . VAL A 1 88 ? -8.505 1.622 4.037 1.00 98.62 88 VAL A O 1
ATOM 695 N N . GLU A 1 89 ? -10.057 3.159 3.498 1.00 98.62 89 GLU A N 1
ATOM 696 C CA . GLU A 1 89 ? -10.979 2.825 4.591 1.00 98.62 89 GLU A CA 1
ATOM 697 C C . GLU A 1 89 ? -11.485 1.378 4.490 1.00 98.62 89 GLU A C 1
ATOM 699 O O . GLU A 1 89 ? -11.390 0.620 5.455 1.00 98.62 89 GLU A O 1
ATOM 704 N N . ASP A 1 90 ? -11.949 0.953 3.315 1.00 98.75 90 ASP A N 1
ATOM 705 C CA . ASP A 1 90 ? -12.475 -0.398 3.099 1.00 98.75 90 ASP A CA 1
ATOM 706 C C . ASP A 1 90 ? -11.400 -1.469 3.335 1.00 98.75 90 ASP A C 1
ATOM 708 O O . ASP A 1 90 ? -11.660 -2.516 3.944 1.00 98.75 90 ASP A O 1
ATOM 712 N N . LEU A 1 91 ? -10.167 -1.209 2.885 1.00 98.75 91 LEU A N 1
ATOM 713 C CA . LEU A 1 91 ? -9.036 -2.098 3.128 1.00 98.75 91 LEU A CA 1
ATOM 714 C C . LEU A 1 91 ? -8.667 -2.140 4.616 1.00 98.75 91 LEU A C 1
ATOM 716 O O . LEU A 1 91 ? -8.403 -3.220 5.148 1.00 98.75 91 LEU A O 1
ATOM 720 N N . MET A 1 92 ? -8.691 -0.993 5.303 1.00 98.56 92 MET A N 1
ATOM 721 C CA . MET A 1 92 ? -8.470 -0.913 6.747 1.00 98.56 92 MET A CA 1
ATOM 722 C C . MET A 1 92 ? -9.487 -1.776 7.497 1.00 98.56 92 MET A C 1
ATOM 724 O O . MET A 1 92 ? -9.094 -2.596 8.325 1.00 98.56 92 MET A O 1
ATOM 728 N N . VAL A 1 93 ? -10.779 -1.614 7.193 1.00 98.69 93 VAL A N 1
ATOM 729 C CA . VAL A 1 93 ? -11.864 -2.392 7.805 1.00 98.69 93 VAL A CA 1
ATOM 730 C C . VAL A 1 93 ? -11.654 -3.879 7.548 1.00 98.69 93 VAL A C 1
ATOM 732 O O . VAL A 1 93 ? -11.678 -4.661 8.492 1.00 98.69 93 VAL A O 1
ATOM 735 N N . THR A 1 94 ? -11.363 -4.264 6.304 1.00 98.56 94 THR A N 1
ATOM 736 C CA . THR A 1 94 ? -11.101 -5.664 5.935 1.00 98.56 94 THR A CA 1
ATOM 737 C C . THR A 1 94 ? -9.989 -6.271 6.794 1.00 98.56 94 THR A C 1
ATOM 739 O O . THR A 1 94 ? -10.172 -7.327 7.399 1.00 98.56 94 THR A O 1
ATOM 742 N N . ILE A 1 95 ? -8.841 -5.593 6.886 1.00 98.38 95 ILE A N 1
ATOM 743 C CA . ILE A 1 95 ? -7.679 -6.076 7.639 1.00 98.38 95 ILE A CA 1
ATOM 744 C C . ILE A 1 95 ? -7.972 -6.130 9.147 1.00 98.38 95 ILE A C 1
ATOM 746 O O . ILE A 1 95 ? -7.650 -7.124 9.799 1.00 98.38 95 ILE A O 1
ATOM 750 N N . LEU A 1 96 ? -8.604 -5.091 9.703 1.00 98.62 96 LEU A N 1
ATOM 751 C CA . LEU A 1 96 ? -8.948 -5.037 11.126 1.00 98.62 96 LEU A CA 1
ATOM 752 C C . LEU A 1 96 ? -9.981 -6.096 11.518 1.00 98.62 96 LEU A C 1
ATOM 754 O O . LEU A 1 96 ? -9.882 -6.645 12.613 1.00 98.62 96 LEU A O 1
ATOM 758 N N . THR A 1 97 ? -10.946 -6.406 10.650 1.00 98.69 97 THR A N 1
ATOM 759 C CA . THR A 1 97 ? -11.913 -7.485 10.885 1.00 98.69 97 THR A CA 1
ATOM 760 C C . THR A 1 97 ? -11.220 -8.842 10.908 1.00 98.69 97 THR A C 1
ATOM 762 O O . THR A 1 97 ? -11.401 -9.584 11.869 1.00 98.69 97 THR A O 1
ATOM 765 N N . ILE A 1 98 ? -10.368 -9.136 9.917 1.00 98.56 98 ILE A N 1
ATOM 766 C CA . ILE A 1 98 ? -9.597 -10.390 9.863 1.00 98.56 98 ILE A CA 1
ATOM 767 C C . ILE A 1 98 ? -8.807 -10.601 11.163 1.00 98.56 98 ILE A C 1
ATOM 769 O O . ILE A 1 98 ? -8.857 -11.679 11.757 1.00 98.56 98 ILE A O 1
ATOM 773 N N . GLU A 1 99 ? -8.092 -9.575 11.633 1.00 97.88 99 GLU A N 1
ATOM 774 C CA . GLU A 1 99 ? -7.327 -9.680 12.879 1.00 97.88 99 GLU A CA 1
ATOM 775 C C . GLU A 1 99 ? -8.207 -9.725 14.129 1.00 97.88 99 GLU A C 1
ATOM 777 O O . GLU A 1 99 ? -7.935 -10.510 15.037 1.00 97.88 99 GLU A O 1
ATOM 782 N N . GLY A 1 100 ? -9.256 -8.903 14.184 1.00 98.31 100 GLY A N 1
ATOM 783 C CA . GLY A 1 100 ? -10.165 -8.818 15.325 1.00 98.31 100 GLY A CA 1
ATOM 784 C C . GLY A 1 100 ? -10.933 -10.116 15.573 1.00 98.31 100 GLY A C 1
ATOM 785 O O . GLY A 1 100 ? -11.196 -10.462 16.725 1.00 98.31 100 GLY A O 1
ATOM 786 N N . GLU A 1 101 ? -11.245 -10.857 14.511 1.00 98.25 101 GLU A N 1
ATOM 787 C CA . GLU A 1 101 ? -11.889 -12.172 14.580 1.00 98.25 101 GLU A CA 1
ATOM 788 C C . GLU A 1 101 ? -10.881 -13.322 14.728 1.00 98.25 101 GLU A C 1
ATOM 790 O O . GLU A 1 101 ? -11.261 -14.439 15.082 1.00 98.25 101 GLU A O 1
ATOM 795 N N . GLY A 1 102 ? -9.589 -13.061 14.498 1.00 98.12 102 GLY A N 1
ATOM 796 C CA . GLY A 1 102 ? -8.556 -14.094 14.467 1.00 98.12 102 GLY A CA 1
ATOM 797 C C . GLY A 1 102 ? -8.751 -15.096 13.323 1.00 98.12 102 GLY A C 1
ATOM 798 O O . GLY A 1 102 ? -8.367 -16.261 13.461 1.00 98.12 102 GLY A O 1
ATOM 799 N N . ASP A 1 103 ? -9.361 -14.668 12.214 1.00 98.44 103 ASP A N 1
ATOM 800 C CA . ASP A 1 103 ? -9.735 -15.539 11.099 1.00 98.44 103 ASP A CA 1
ATOM 801 C C . ASP A 1 103 ? -8.536 -15.806 10.173 1.00 98.44 103 ASP A C 1
ATOM 803 O O . ASP A 1 103 ? -8.220 -15.057 9.242 1.00 98.44 103 ASP A O 1
ATOM 807 N N . ALA A 1 104 ? -7.841 -16.911 10.444 1.00 98.06 104 ALA A N 1
ATOM 808 C CA . ALA A 1 104 ? -6.691 -17.343 9.659 1.00 98.06 104 ALA A CA 1
ATOM 809 C C . ALA A 1 104 ? -7.055 -17.751 8.218 1.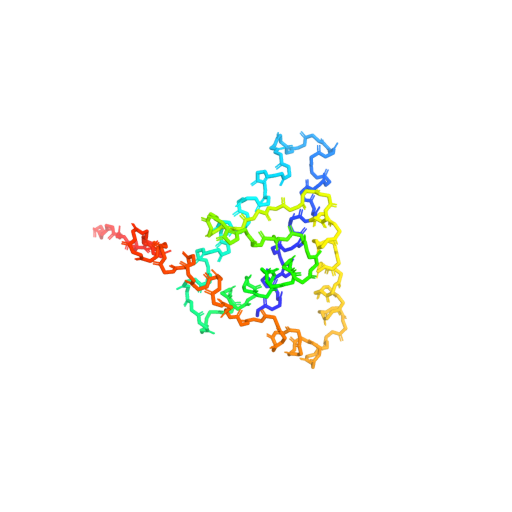00 98.06 104 ALA A C 1
ATOM 811 O O . ALA A 1 104 ? -6.224 -17.594 7.317 1.00 98.06 104 ALA A O 1
ATOM 812 N N . ASP A 1 105 ? -8.270 -18.254 7.989 1.00 98.56 105 ASP A N 1
ATOM 813 C CA . ASP A 1 105 ? -8.716 -18.678 6.663 1.00 98.56 105 ASP A CA 1
ATOM 814 C C . ASP A 1 105 ? -9.034 -17.455 5.798 1.00 98.56 105 ASP A C 1
ATOM 816 O O . ASP A 1 105 ? -8.595 -17.387 4.647 1.00 98.56 105 ASP A O 1
ATOM 820 N N . ALA A 1 106 ? -9.691 -16.439 6.365 1.00 98.50 106 ALA A N 1
ATOM 821 C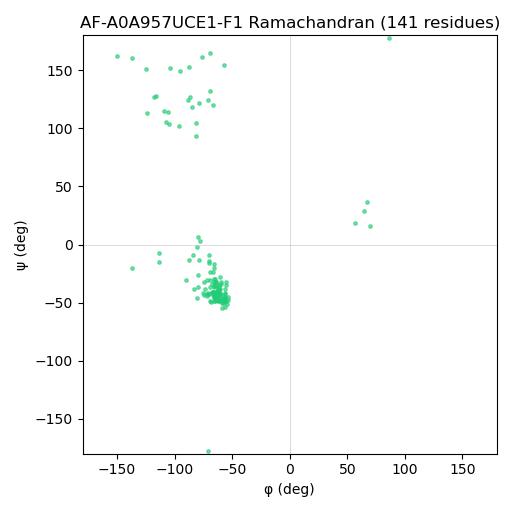 CA . ALA A 1 106 ? -9.902 -15.155 5.702 1.00 98.50 106 ALA A CA 1
ATOM 822 C C . ALA A 1 106 ? -8.577 -14.433 5.417 1.00 98.50 106 ALA A C 1
ATOM 824 O O . ALA A 1 106 ? -8.377 -13.929 4.309 1.00 98.50 106 ALA A O 1
ATOM 825 N N . ALA A 1 107 ? -7.630 -14.447 6.364 1.00 98.38 107 ALA A N 1
ATOM 826 C CA . ALA A 1 107 ? -6.284 -13.915 6.144 1.00 98.38 107 ALA A CA 1
ATOM 827 C C . ALA A 1 107 ? -5.590 -14.594 4.955 1.00 98.38 107 ALA A C 1
ATOM 829 O O . ALA A 1 107 ? -4.994 -13.925 4.106 1.00 98.38 107 ALA A O 1
ATOM 830 N N . LYS A 1 108 ? -5.675 -15.927 4.877 1.00 98.19 108 LYS A N 1
ATOM 831 C CA . LYS 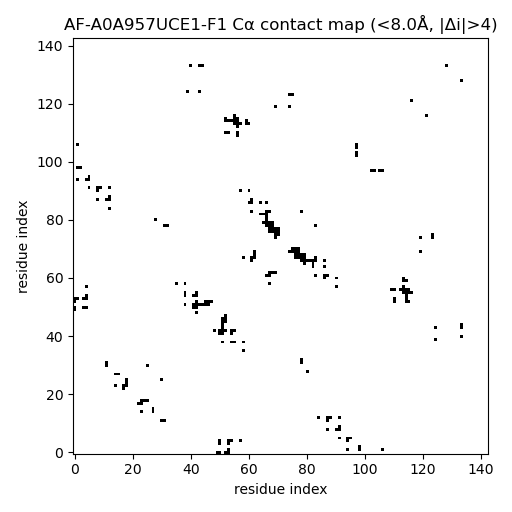A 1 108 ? -5.115 -16.691 3.764 1.00 98.19 108 LYS A CA 1
ATOM 832 C C . LYS A 1 108 ? -5.811 -16.354 2.447 1.00 98.19 108 LYS A C 1
ATOM 834 O O . LYS A 1 108 ? -5.119 -16.099 1.466 1.00 98.19 108 LYS A O 1
ATOM 839 N N . ALA A 1 109 ? -7.141 -16.328 2.425 1.00 98.56 109 ALA A N 1
ATOM 840 C CA . ALA A 1 109 ? -7.915 -16.024 1.225 1.00 98.56 109 ALA A CA 1
ATOM 841 C C . ALA A 1 109 ? -7.587 -14.627 0.676 1.00 98.56 109 ALA A C 1
ATOM 843 O O . ALA A 1 109 ? -7.371 -14.475 -0.524 1.00 98.56 109 ALA A O 1
ATOM 844 N N . PHE A 1 110 ? -7.467 -13.629 1.556 1.00 98.50 110 PHE A N 1
ATOM 845 C CA . PHE A 1 110 ? -7.075 -12.273 1.180 1.00 98.50 110 PHE A CA 1
ATOM 846 C C . PHE A 1 110 ? -5.684 -12.235 0.526 1.00 98.50 110 PHE A C 1
ATOM 848 O O . PHE A 1 110 ? -5.510 -11.662 -0.549 1.00 98.50 110 PHE A O 1
ATOM 855 N N . LEU A 1 111 ? -4.685 -12.875 1.141 1.00 97.56 111 LEU A N 1
ATOM 856 C CA . LEU A 1 111 ? -3.325 -12.906 0.593 1.00 97.56 111 LEU A CA 1
ATOM 857 C C . LEU A 1 111 ? -3.250 -13.701 -0.717 1.00 97.56 111 LEU A C 1
ATOM 859 O O . LEU A 1 111 ? -2.592 -13.262 -1.657 1.00 97.56 111 LEU A O 1
ATOM 863 N N . ASP A 1 112 ? -3.944 -14.836 -0.808 1.00 97.62 112 ASP A N 1
ATOM 864 C CA . ASP A 1 112 ? -4.007 -15.636 -2.035 1.00 97.62 112 ASP A CA 1
ATOM 865 C C . ASP A 1 112 ? -4.644 -14.839 -3.186 1.00 97.62 112 ASP A C 1
ATOM 867 O O . ASP A 1 112 ? -4.207 -14.956 -4.33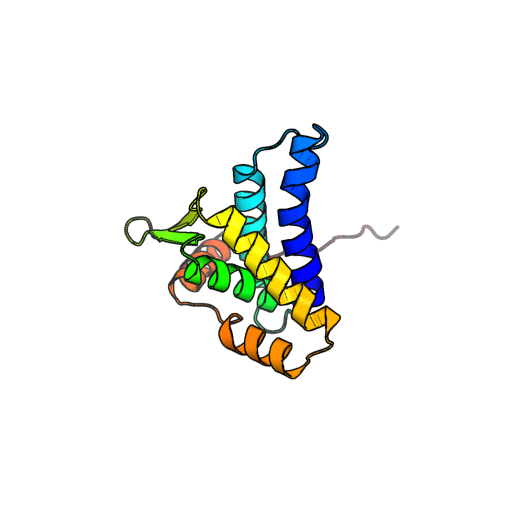2 1.00 97.62 112 ASP A O 1
ATOM 871 N N . GLN A 1 113 ? -5.651 -14.013 -2.886 1.00 98.06 113 GLN A N 1
ATOM 872 C CA . GLN A 1 113 ? -6.318 -13.175 -3.876 1.00 98.06 113 GLN A CA 1
ATOM 873 C C . GLN A 1 113 ? -5.440 -12.013 -4.342 1.00 98.06 113 GLN A C 1
ATOM 875 O O . GLN A 1 113 ? -5.401 -11.746 -5.538 1.00 98.06 113 GLN A O 1
ATOM 880 N N . TYR A 1 114 ? -4.751 -11.316 -3.433 1.00 98.31 114 TYR A N 1
ATOM 881 C CA . TYR A 1 114 ? -4.157 -10.016 -3.759 1.00 98.31 114 TYR A CA 1
ATOM 882 C C . TYR A 1 114 ? -2.623 -9.970 -3.752 1.00 98.31 114 TYR A C 1
ATOM 884 O O . TYR A 1 114 ? -2.067 -9.034 -4.309 1.00 98.31 114 TYR A O 1
ATOM 892 N N . SER A 1 115 ? -1.884 -10.929 -3.189 1.00 97.00 115 SER A N 1
ATOM 893 C CA . SER A 1 115 ? -0.415 -10.801 -3.053 1.00 97.00 115 SER A CA 1
ATOM 894 C C . SER A 1 115 ? 0.401 -11.101 -4.323 1.00 97.00 115 SER A C 1
ATOM 896 O O . SER A 1 115 ? 1.630 -11.153 -4.261 1.00 97.00 115 SER A O 1
ATOM 898 N N . TYR A 1 116 ? -0.241 -11.314 -5.472 1.00 96.19 116 TYR A N 1
ATOM 899 C CA . TYR A 1 116 ? 0.451 -11.566 -6.738 1.00 96.19 116 TYR A CA 1
ATOM 900 C C . TYR A 1 116 ? 1.037 -10.279 -7.347 1.00 96.19 116 TYR A C 1
ATOM 902 O O . TYR A 1 116 ? 0.622 -9.171 -7.023 1.00 96.19 116 TYR A O 1
ATOM 910 N N . VAL A 1 117 ? 1.995 -10.416 -8.267 1.00 97.75 117 VAL A N 1
ATOM 911 C CA . VAL A 1 117 ? 2.555 -9.282 -9.023 1.00 97.75 117 VAL A CA 1
ATOM 912 C C . VAL A 1 117 ? 2.041 -9.356 -10.467 1.00 97.75 117 VAL A C 1
ATOM 914 O O . VAL A 1 117 ? 2.478 -10.243 -11.206 1.00 97.75 117 VAL A O 1
ATOM 917 N N . PRO A 1 118 ? 1.090 -8.495 -10.884 1.00 96.88 118 PRO A N 1
ATOM 918 C CA . PRO A 1 118 ? 0.619 -8.459 -12.268 1.00 96.88 118 PRO A CA 1
ATOM 919 C C . PRO A 1 118 ? 1.685 -7.917 -13.232 1.00 96.88 118 PRO A C 1
ATOM 921 O O . PRO A 1 118 ? 2.681 -7.320 -12.826 1.00 96.88 118 PRO A O 1
ATOM 924 N N . ALA A 1 119 ? 1.481 -8.138 -14.534 1.00 97.12 119 ALA A N 1
ATOM 925 C CA . ALA A 1 119 ? 2.467 -7.817 -15.569 1.00 97.12 119 ALA A CA 1
ATOM 926 C C . ALA A 1 119 ? 2.773 -6.312 -15.696 1.00 97.12 119 ALA A C 1
ATOM 928 O O . ALA A 1 119 ? 3.910 -5.933 -15.967 1.00 97.12 119 ALA A O 1
ATOM 929 N N . ASP A 1 120 ? 1.773 -5.458 -15.494 1.00 96.44 120 ASP A N 1
ATOM 930 C CA . ASP A 1 120 ? 1.905 -3.998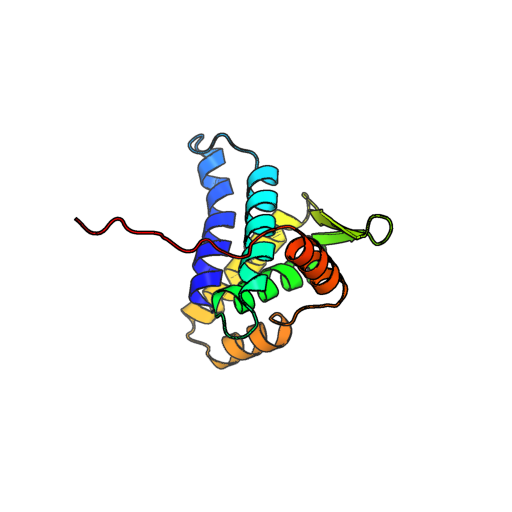 -15.489 1.00 96.44 120 ASP A CA 1
ATOM 931 C C . ASP A 1 120 ? 2.725 -3.494 -14.290 1.00 96.44 120 ASP A C 1
ATOM 933 O O . ASP A 1 120 ? 3.630 -2.674 -14.461 1.00 96.44 120 ASP A O 1
ATOM 937 N N . LEU A 1 121 ? 2.491 -4.042 -13.095 1.00 96.94 121 LEU A N 1
ATOM 938 C CA . LEU A 1 121 ? 3.321 -3.784 -11.921 1.00 96.94 121 LEU A CA 1
ATOM 939 C C . LEU A 1 121 ? 4.742 -4.318 -12.127 1.00 96.94 121 LEU A C 1
ATOM 941 O O . LEU A 1 121 ? 5.702 -3.588 -11.892 1.00 96.94 121 LEU A O 1
ATOM 945 N N . GLN A 1 122 ? 4.900 -5.543 -12.637 1.00 96.75 122 GLN A N 1
ATOM 946 C CA . GLN A 1 122 ? 6.218 -6.116 -12.927 1.00 96.75 122 GLN A CA 1
ATOM 947 C C . GLN A 1 122 ? 7.029 -5.218 -13.872 1.00 96.75 122 GLN A C 1
ATOM 949 O O . GLN A 1 122 ? 8.207 -4.977 -13.620 1.00 96.75 122 GLN A O 1
ATOM 954 N N . ALA A 1 123 ? 6.397 -4.647 -14.902 1.00 94.75 123 ALA A N 1
ATOM 955 C CA . ALA A 1 123 ? 7.061 -3.731 -15.825 1.00 94.75 123 ALA A CA 1
ATOM 956 C C . ALA A 1 123 ? 7.595 -2.458 -15.138 1.00 94.75 123 ALA A C 1
ATOM 958 O O . ALA A 1 123 ? 8.658 -1.959 -15.516 1.00 94.75 123 ALA A O 1
ATOM 959 N N . LEU A 1 124 ? 6.901 -1.931 -14.122 1.00 93.94 124 LEU A N 1
ATOM 960 C CA . LEU A 1 124 ? 7.414 -0.824 -13.306 1.00 93.94 124 LEU A CA 1
ATOM 961 C C . LEU A 1 124 ? 8.582 -1.252 -12.414 1.00 93.94 124 LEU A C 1
ATOM 963 O O . LEU A 1 124 ? 9.577 -0.531 -12.308 1.00 93.94 124 LEU A O 1
ATOM 967 N N . LEU A 1 125 ? 8.479 -2.425 -11.785 1.00 95.69 125 LEU A N 1
ATOM 968 C CA . LEU A 1 125 ? 9.541 -2.960 -10.931 1.00 95.69 125 LEU A CA 1
ATOM 969 C C . LEU A 1 125 ? 10.823 -3.212 -11.736 1.00 95.69 125 LEU A C 1
ATOM 971 O O . LEU A 1 125 ? 11.913 -2.896 -11.260 1.00 95.69 125 LEU A O 1
ATOM 975 N N . ASP A 1 126 ? 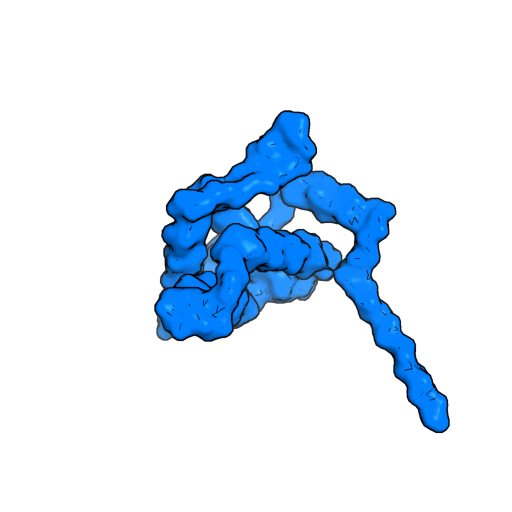10.704 -3.709 -12.968 1.00 95.25 126 ASP A N 1
ATOM 976 C CA . ASP A 1 126 ? 11.832 -3.945 -13.874 1.00 95.25 126 ASP A CA 1
ATOM 977 C C . ASP A 1 126 ? 12.525 -2.637 -14.280 1.00 95.25 126 ASP A C 1
ATOM 979 O O . ASP A 1 126 ? 13.757 -2.556 -14.263 1.00 95.25 126 ASP A O 1
ATOM 983 N N . GLN A 1 127 ? 11.755 -1.580 -14.564 1.00 93.19 127 GLN A N 1
ATOM 984 C CA . GLN A 1 127 ? 12.308 -0.243 -14.818 1.00 93.19 127 GLN A CA 1
ATOM 985 C C . GLN A 1 127 ? 13.087 0.289 -13.607 1.00 93.19 127 GLN A C 1
ATOM 987 O O . GLN A 1 127 ? 14.197 0.808 -13.759 1.00 93.19 127 GLN A O 1
ATOM 992 N N . ALA A 1 128 ? 12.545 0.125 -12.396 1.00 93.06 128 ALA A N 1
ATOM 993 C CA . ALA A 1 128 ? 13.232 0.521 -11.170 1.00 93.06 128 ALA A CA 1
ATOM 994 C C . ALA A 1 128 ? 14.504 -0.313 -10.938 1.00 93.06 128 ALA A C 1
ATOM 996 O O . ALA A 1 128 ? 15.556 0.240 -10.621 1.00 93.06 128 ALA A O 1
ATOM 997 N N . ASN A 1 129 ? 14.448 -1.629 -11.159 1.00 94.38 129 ASN A N 1
ATOM 998 C CA . ASN A 1 129 ? 15.588 -2.541 -11.012 1.00 94.38 129 ASN A CA 1
ATOM 999 C C . ASN A 1 129 ? 16.761 -2.210 -11.940 1.00 94.38 129 ASN A C 1
ATOM 1001 O O . ASN A 1 129 ? 17.906 -2.483 -11.586 1.00 94.38 129 ASN A O 1
ATOM 1005 N N . ALA A 1 130 ? 16.500 -1.600 -13.096 1.00 95.06 130 ALA A N 1
ATOM 1006 C CA . ALA A 1 130 ? 17.551 -1.208 -14.027 1.00 95.06 130 ALA A CA 1
ATOM 1007 C C . ALA A 1 130 ? 18.430 -0.052 -13.513 1.00 95.06 130 ALA A C 1
ATOM 1009 O O . ALA A 1 130 ? 19.557 0.103 -13.983 1.00 95.06 130 ALA A O 1
ATOM 1010 N N . THR A 1 131 ? 17.930 0.785 -12.593 1.00 93.50 131 THR A N 1
ATOM 1011 C CA . THR A 1 131 ? 18.585 2.066 -12.254 1.00 93.50 131 THR A CA 1
ATOM 1012 C C . THR A 1 131 ? 18.647 2.403 -10.765 1.00 93.50 131 THR A C 1
ATOM 1014 O O . THR A 1 131 ? 19.493 3.202 -10.366 1.00 93.50 131 THR A O 1
ATOM 1017 N N . VAL A 1 132 ? 17.803 1.799 -9.927 1.00 94.00 132 VAL A N 1
ATOM 1018 C CA . VAL A 1 132 ? 17.655 2.148 -8.508 1.00 94.00 132 VAL A CA 1
ATOM 1019 C C . VAL A 1 132 ? 18.028 0.940 -7.644 1.00 94.00 132 VAL A C 1
ATOM 1021 O O . VAL A 1 132 ? 17.458 -0.133 -7.839 1.00 94.00 132 VAL A O 1
ATOM 1024 N N . PRO A 1 133 ? 18.935 1.060 -6.658 1.00 94.38 133 PRO A N 1
ATOM 1025 C CA . PRO A 1 133 ? 19.161 0.004 -5.670 1.00 94.38 133 PRO A CA 1
ATOM 1026 C C . PRO A 1 133 ? 17.874 -0.373 -4.916 1.00 94.38 133 PRO A C 1
ATOM 1028 O O . PRO A 1 133 ? 16.940 0.422 -4.822 1.00 94.38 133 PRO A O 1
ATOM 1031 N N . VAL A 1 134 ? 17.791 -1.600 -4.401 1.00 92.94 134 VAL A N 1
ATOM 1032 C CA . VAL A 1 134 ? 16.635 -2.038 -3.591 1.00 92.94 134 VAL A CA 1
ATOM 1033 C C . VAL A 1 134 ? 16.764 -1.534 -2.154 1.00 92.94 134 VAL A C 1
ATOM 1035 O O . VAL A 1 134 ? 15.809 -1.009 -1.588 1.00 92.94 134 VAL A O 1
ATOM 1038 N N . GLU A 1 135 ? 17.956 -1.695 -1.581 1.00 92.19 135 GLU A N 1
ATOM 1039 C CA . GLU A 1 135 ? 18.258 -1.372 -0.191 1.00 92.19 135 GLU A CA 1
ATOM 1040 C C . GLU A 1 135 ? 19.730 -0.965 -0.055 1.00 92.19 135 GLU A C 1
ATOM 1042 O O . GLU A 1 135 ? 20.547 -1.238 -0.942 1.00 92.19 135 GLU A O 1
ATOM 1047 N N . PHE A 1 136 ? 20.076 -0.307 1.047 1.00 90.38 136 PHE A N 1
ATOM 1048 C CA . PHE A 1 136 ? 21.463 -0.001 1.383 1.00 90.38 136 PHE A CA 1
ATOM 1049 C C . PHE A 1 136 ? 22.127 -1.139 2.174 1.00 90.38 136 PHE A C 1
ATOM 1051 O O . PHE A 1 136 ? 21.487 -1.880 2.916 1.00 90.38 136 PHE A O 1
ATOM 1058 N N . VAL A 1 137 ? 23.451 -1.254 2.055 1.00 91.00 137 VAL A N 1
ATOM 1059 C CA . VAL A 1 137 ? 24.263 -2.126 2.914 1.00 91.00 137 VAL A CA 1
ATOM 1060 C C . VAL A 1 137 ? 25.018 -1.233 3.897 1.00 91.00 137 VAL A C 1
ATOM 1062 O O . VAL A 1 137 ? 25.851 -0.436 3.456 1.00 91.00 137 VAL A O 1
ATOM 1065 N N . PRO A 1 138 ? 24.741 -1.307 5.212 1.00 90.88 138 PRO A N 1
ATOM 1066 C CA . PRO A 1 138 ? 25.407 -0.443 6.172 1.00 90.88 138 PRO A CA 1
ATOM 1067 C C . PRO A 1 138 ? 26.888 -0.816 6.299 1.00 90.88 138 PRO A C 1
ATOM 1069 O O . PRO A 1 138 ? 27.244 -1.979 6.484 1.00 90.88 138 PRO A O 1
ATOM 1072 N N . MET A 1 139 ? 27.758 0.191 6.232 1.00 92.00 139 MET A N 1
ATOM 1073 C CA . MET A 1 139 ? 29.189 0.053 6.501 1.00 92.00 139 MET A CA 1
ATOM 1074 C C . MET A 1 139 ? 29.493 0.645 7.875 1.00 92.00 139 MET A C 1
ATOM 1076 O O . MET A 1 139 ? 29.538 1.864 8.039 1.00 92.00 139 MET A O 1
ATOM 1080 N N . TYR A 1 140 ? 29.685 -0.217 8.869 1.00 90.06 140 TYR A N 1
ATOM 1081 C CA . TYR A 1 140 ? 30.037 0.208 10.221 1.00 90.06 140 TYR A CA 1
ATOM 1082 C C . TYR A 1 140 ? 31.556 0.327 10.349 1.00 90.06 140 TYR A C 1
ATOM 1084 O O . TYR A 1 140 ? 32.280 -0.634 10.091 1.00 90.06 140 TYR A O 1
ATOM 1092 N N . ALA A 1 141 ? 32.047 1.496 10.762 1.00 86.94 141 ALA A N 1
ATOM 1093 C CA . ALA A 1 141 ? 33.452 1.647 11.114 1.00 86.94 141 ALA A CA 1
ATOM 1094 C C . ALA A 1 141 ? 33.741 0.820 12.377 1.00 86.94 141 ALA A C 1
ATOM 1096 O O . ALA A 1 141 ? 33.131 1.043 13.423 1.00 86.94 141 ALA A O 1
ATOM 1097 N N . THR A 1 142 ? 34.657 -0.142 12.284 1.00 80.00 142 THR A N 1
ATOM 1098 C CA . THR A 1 142 ? 35.224 -0.799 13.465 1.00 80.00 142 THR A CA 1
ATOM 1099 C C . THR A 1 142 ? 36.131 0.201 14.180 1.00 80.00 142 THR A C 1
ATOM 1101 O O . THR A 1 142 ? 37.020 0.762 13.536 1.00 80.00 142 THR A O 1
ATOM 1104 N N . GLN A 1 143 ? 35.878 0.442 15.470 1.00 60.94 143 GLN A N 1
ATOM 1105 C CA . GLN A 1 143 ? 36.802 1.177 16.343 1.00 60.94 143 GLN A CA 1
ATOM 1106 C C . GLN A 1 143 ? 38.077 0.372 16.593 1.00 60.94 143 GLN A C 1
ATOM 1108 O O . GLN A 1 143 ? 37.971 -0.874 16.669 1.00 60.94 143 GLN A O 1
#

pLDDT: mean 95.79, std 4.16, range [60.94, 98.81]

Foldseek 3Di:
DLVLLLVLLVVLLCVVVCVVVVNDPDDNQVVVVVLLVVLLLQLVVDDVDPSNLSSQLLQQLCVVQVQWDADPVVLDIDGDPVRVNVSSVVSNCQSCVCVVVVPPVSVVVSSVVGRDQDPSSVVVSVVCVVPPDSDDDDDDDDD

Nearest PDB structures (foldseek):
  6eom-assembly1_A  TM=9.310E-01  e=3.798E-07  Caldithrix abyssi DSM 13497
  5zum-assembly1_B  TM=9.295E-01  e=2.288E-06  Corallococcus sp. EGB
  2igs-assembly1_C  TM=3.193E-01  e=5.175E+00  Pseudomonas aeruginosa

Mean predicted aligned error: 3.09 Å

Solvent-accessible surface area (backbone atoms only — not comparable to full-atom values): 8055 Å² total; per-residue (Å²): 72,67,70,62,40,42,57,54,36,46,47,63,52,49,47,58,57,39,36,78,70,66,74,43,88,78,52,71,65,57,52,51,52,49,51,53,54,49,31,56,45,40,37,70,67,33,89,88,28,47,63,11,29,32,35,26,22,53,52,45,49,28,37,75,61,56,14,36,38,77,39,79,91,79,70,44,73,45,74,34,80,83,41,34,63,58,47,40,48,54,50,33,51,53,47,49,48,33,62,74,70,64,37,64,66,58,48,48,52,51,46,73,71,23,34,59,81,53,71,72,58,47,56,50,49,53,58,42,63,75,77,46,81,83,73,85,80,88,82,77,84,82,130